Protein AF-A0A6I6JH44-F1 (afdb_monomer_lite)

pLDDT: mean 95.99, std 3.85, range [69.62, 98.44]

Foldseek 3Di:
DDLVVVVVVVPVQWADDPPDQKTWGDPQKWKDFPNDDIDDRWIWHSDPQWIWTWDDDPNDIDIDIDGSVPGPDMDIDGDDD

Radius of gyration: 12.01 Å; chains: 1; bounding box: 31×27×29 Å

Organism: NCBI:txid2678688

Sequence (81 aa):
MNKATLEKVFEYASKPVQGTMSRKLRKDIKIQVNEGEVYADATLFLGEEFVRVTCVADGASVNTYYDWERIASVRTIGPVE

Secondary structure (DSSP, 8-state):
--HHHHHHHHHHHEEEPTTSSEEEEPTT-EEEETT--EE-S-EEEE-SSEEEEEEEETTEEEEEEEEGGG---EEEE----

Structure (mmCIF, N/CA/C/O backbone):
data_AF-A0A6I6JH44-F1
#
_entry.id   AF-A0A6I6JH44-F1
#
loop_
_atom_site.group_PDB
_atom_site.id
_atom_site.type_symbol
_atom_site.label_atom_id
_atom_site.label_alt_id
_atom_site.label_comp_id
_atom_site.label_asym_id
_atom_site.label_entity_id
_atom_site.label_seq_id
_atom_site.pdbx_PDB_ins_code
_atom_site.Cartn_x
_atom_site.Cartn_y
_atom_site.Cartn_z
_atom_site.occupancy
_atom_site.B_iso_or_equiv
_atom_site.auth_seq_id
_atom_site.auth_comp_id
_atom_site.auth_asym_id
_atom_site.auth_atom_id
_atom_site.pdbx_PDB_model_num
ATOM 1 N N . MET A 1 1 ? -0.349 0.639 -14.483 1.00 81.56 1 MET A N 1
ATOM 2 C CA . MET A 1 1 ? -0.487 2.112 -14.304 1.00 81.56 1 MET A CA 1
ATOM 3 C C . MET A 1 1 ? 0.903 2.744 -14.187 1.00 81.56 1 MET A C 1
ATOM 5 O O . MET A 1 1 ? 1.853 2.004 -13.991 1.00 81.56 1 MET A O 1
ATOM 9 N N . ASN A 1 2 ? 1.068 4.069 -14.306 1.00 93.50 2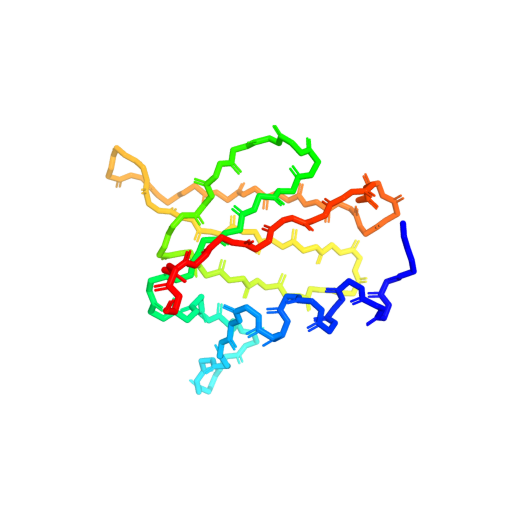 ASN A N 1
ATOM 10 C CA . ASN A 1 2 ? 2.381 4.694 -14.071 1.00 93.50 2 ASN A CA 1
ATOM 11 C C . ASN A 1 2 ? 2.765 4.609 -12.576 1.00 93.50 2 ASN A C 1
ATOM 13 O O . ASN A 1 2 ? 1.946 4.950 -11.720 1.00 93.50 2 ASN A O 1
ATOM 17 N N . LYS A 1 3 ? 4.000 4.180 -12.269 1.00 95.75 3 LYS A N 1
ATOM 18 C CA . LYS A 1 3 ? 4.505 4.008 -10.893 1.00 95.75 3 LYS A CA 1
ATOM 19 C C . LYS A 1 3 ? 4.351 5.269 -10.040 1.00 95.75 3 LYS A C 1
ATOM 21 O O . LYS A 1 3 ? 3.808 5.183 -8.945 1.00 95.75 3 LYS A O 1
ATOM 26 N N . ALA A 1 4 ? 4.732 6.439 -10.554 1.00 96.38 4 ALA A N 1
ATOM 27 C CA . ALA A 1 4 ? 4.646 7.692 -9.802 1.00 96.38 4 ALA A CA 1
ATOM 28 C C . ALA A 1 4 ? 3.194 8.038 -9.426 1.00 96.38 4 ALA A C 1
ATOM 30 O O . ALA A 1 4 ? 2.926 8.572 -8.350 1.00 96.38 4 ALA A O 1
ATOM 31 N N . THR A 1 5 ? 2.226 7.694 -10.282 1.00 96.12 5 THR A N 1
ATOM 32 C CA . THR A 1 5 ? 0.798 7.829 -9.957 1.00 96.12 5 THR A CA 1
ATOM 33 C C . THR A 1 5 ? 0.392 6.878 -8.834 1.00 96.12 5 THR A C 1
ATOM 3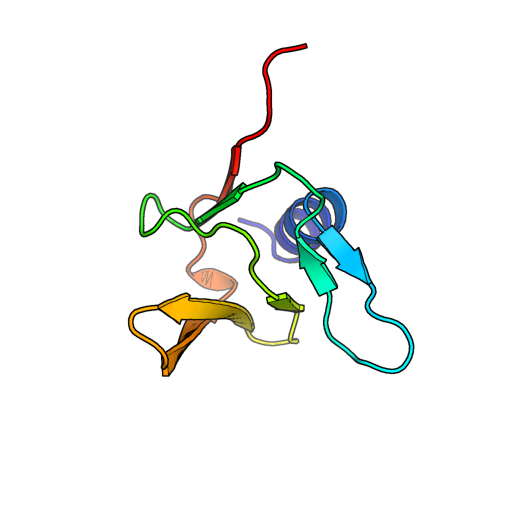5 O O . THR A 1 5 ? -0.287 7.295 -7.899 1.00 96.12 5 THR A O 1
ATOM 38 N N . LEU A 1 6 ? 0.816 5.614 -8.897 1.00 97.44 6 LEU A N 1
ATOM 39 C CA . LEU A 1 6 ? 0.516 4.621 -7.863 1.00 97.44 6 LEU A CA 1
ATOM 40 C C . LEU A 1 6 ? 1.122 5.000 -6.509 1.00 97.44 6 LEU A C 1
ATOM 42 O O . LEU A 1 6 ? 0.432 4.924 -5.495 1.00 97.44 6 LEU A O 1
ATOM 46 N N . GLU A 1 7 ? 2.369 5.471 -6.488 1.00 97.56 7 GLU A N 1
ATOM 47 C CA . GLU A 1 7 ? 3.016 5.983 -5.277 1.00 97.56 7 GLU A CA 1
ATOM 48 C C . GLU A 1 7 ? 2.166 7.078 -4.631 1.00 97.56 7 GLU A C 1
ATOM 50 O O . GLU A 1 7 ? 1.877 6.995 -3.440 1.00 97.56 7 GLU A O 1
ATOM 55 N N . LYS A 1 8 ? 1.659 8.041 -5.413 1.00 97.19 8 LYS A N 1
ATOM 56 C CA . LYS A 1 8 ? 0.775 9.099 -4.897 1.00 97.19 8 LYS A CA 1
ATOM 57 C C . LYS A 1 8 ? -0.526 8.553 -4.313 1.00 97.19 8 LYS A C 1
ATOM 59 O O . LYS A 1 8 ? -0.965 9.034 -3.269 1.00 97.19 8 LYS A O 1
ATOM 64 N N . VAL A 1 9 ? -1.125 7.536 -4.937 1.00 97.56 9 VAL A N 1
ATOM 65 C CA . VAL A 1 9 ? -2.330 6.873 -4.407 1.00 97.56 9 VAL A CA 1
ATOM 66 C C . VAL A 1 9 ? -2.038 6.236 -3.045 1.00 97.56 9 VAL A C 1
ATOM 68 O O . VAL A 1 9 ? -2.758 6.490 -2.075 1.00 97.56 9 VAL A O 1
ATOM 71 N N . PHE A 1 10 ? -0.954 5.464 -2.932 1.00 98.06 10 PHE A N 1
ATOM 72 C CA . PHE A 1 10 ? -0.561 4.848 -1.662 1.00 98.06 10 PHE A CA 1
ATOM 73 C C . PHE A 1 10 ? -0.156 5.886 -0.610 1.00 98.06 10 PHE A C 1
ATOM 75 O O . PHE A 1 10 ? -0.484 5.733 0.568 1.00 98.06 10 PHE A O 1
ATOM 82 N N . GLU A 1 11 ? 0.516 6.967 -1.004 1.00 97.25 11 GLU A N 1
ATOM 83 C CA . GLU A 1 11 ? 0.862 8.084 -0.125 1.00 97.25 11 GLU A CA 1
ATOM 84 C C . GLU A 1 11 ? -0.375 8.793 0.426 1.00 97.25 11 GLU A C 1
ATOM 86 O O . GLU A 1 11 ? -0.380 9.146 1.606 1.00 97.25 11 GLU A O 1
ATOM 91 N N . TYR A 1 12 ? -1.417 8.975 -0.392 1.00 96.00 12 TYR A N 1
ATOM 92 C CA . TYR A 1 12 ? -2.678 9.583 0.027 1.00 96.00 12 TYR A CA 1
ATOM 93 C C . TYR A 1 12 ? -3.427 8.690 1.021 1.00 96.00 12 TYR A C 1
ATOM 95 O O . TYR A 1 12 ? -3.879 9.168 2.061 1.00 96.00 12 TYR A O 1
ATOM 103 N N . ALA A 1 13 ? -3.473 7.379 0.768 1.00 97.69 13 ALA A N 1
ATOM 104 C CA . ALA A 1 13 ? -4.118 6.399 1.645 1.00 97.69 13 ALA A CA 1
ATOM 105 C C . ALA A 1 13 ? -3.386 6.176 2.985 1.00 97.69 13 ALA A C 1
ATOM 107 O O . ALA A 1 13 ? -3.933 5.559 3.901 1.00 97.69 13 ALA A O 1
ATOM 108 N N . SER A 1 14 ? -2.150 6.665 3.123 1.00 98.12 14 SER A N 1
ATOM 109 C CA . SER A 1 14 ? -1.270 6.368 4.255 1.00 98.12 14 SER A CA 1
ATOM 110 C C . SER A 1 14 ? -0.615 7.611 4.863 1.00 98.12 14 SER A C 1
ATOM 112 O O . SER A 1 14 ? -0.786 8.746 4.415 1.00 98.12 14 SER A O 1
ATOM 114 N N . LYS A 1 15 ? 0.131 7.398 5.945 1.00 97.44 15 LYS A N 1
ATOM 115 C CA . LYS A 1 15 ? 0.955 8.400 6.626 1.00 97.44 15 LYS A CA 1
ATOM 116 C C . LYS A 1 15 ? 2.333 7.801 6.922 1.00 97.44 15 LYS A C 1
ATOM 118 O O . LYS A 1 15 ? 2.400 6.622 7.270 1.00 97.44 15 LYS A O 1
ATOM 123 N N . PRO A 1 16 ? 3.423 8.573 6.780 1.00 96.88 16 PRO A N 1
ATOM 124 C CA . PRO A 1 16 ? 4.766 8.082 7.074 1.00 96.88 16 PRO A CA 1
ATOM 125 C C . PRO A 1 16 ? 4.890 7.681 8.549 1.00 96.88 16 PRO A C 1
ATOM 127 O O . PRO A 1 16 ? 4.299 8.319 9.423 1.00 96.88 16 PRO A O 1
ATOM 130 N N . VAL A 1 17 ? 5.665 6.633 8.824 1.00 95.25 17 VAL A N 1
ATOM 131 C CA . VAL A 1 17 ? 6.023 6.222 10.187 1.00 95.25 17 VAL A CA 1
ATOM 132 C C . VAL A 1 17 ? 7.412 6.774 10.499 1.00 95.25 17 VAL A C 1
ATOM 134 O O . VAL A 1 17 ? 8.387 6.428 9.830 1.00 95.25 17 VAL A O 1
ATOM 137 N N . GLN A 1 18 ? 7.491 7.658 11.497 1.00 92.19 18 GLN A N 1
ATOM 138 C CA . GLN A 1 18 ? 8.710 8.394 11.840 1.00 92.19 18 GLN A CA 1
ATOM 139 C C . GLN A 1 18 ? 9.887 7.445 12.113 1.00 92.19 18 GLN A C 1
ATOM 141 O O . GLN A 1 18 ? 9.754 6.478 12.858 1.00 92.19 18 GLN A O 1
ATOM 146 N N . GLY A 1 19 ? 11.039 7.735 11.500 1.00 91.12 19 GLY A N 1
ATOM 147 C CA . GLY A 1 19 ? 12.256 6.930 11.648 1.00 91.12 19 GLY A CA 1
ATOM 148 C C . GLY A 1 19 ? 12.285 5.641 10.819 1.00 91.12 19 GLY A C 1
ATOM 149 O O . GLY A 1 19 ? 13.176 4.824 11.019 1.00 91.12 19 GLY A O 1
ATOM 150 N N . THR A 1 20 ? 11.339 5.440 9.894 1.00 91.94 20 THR A N 1
ATOM 151 C CA . THR A 1 20 ? 11.292 4.248 9.032 1.00 91.94 20 THR A CA 1
ATOM 152 C C . THR A 1 20 ? 11.018 4.612 7.570 1.00 91.94 20 THR A C 1
ATOM 154 O O . THR A 1 20 ? 10.512 5.691 7.272 1.00 91.94 20 THR A O 1
ATOM 157 N N . MET A 1 21 ? 11.273 3.668 6.659 1.00 91.06 21 MET A N 1
ATOM 158 C CA . MET A 1 21 ? 10.857 3.749 5.246 1.00 91.06 21 MET A CA 1
ATOM 159 C C . MET A 1 21 ? 9.400 3.306 5.021 1.00 91.06 21 MET A C 1
ATOM 161 O O . MET A 1 21 ? 8.955 3.141 3.887 1.00 91.06 21 MET A O 1
ATOM 165 N N . SER A 1 22 ? 8.665 3.038 6.100 1.00 96.00 22 SER A N 1
ATOM 166 C CA . SER A 1 22 ? 7.310 2.501 6.040 1.00 96.00 22 SER A CA 1
ATOM 167 C C . SER A 1 22 ? 6.261 3.588 6.244 1.00 96.00 22 SER A C 1
ATOM 169 O O . SER A 1 22 ? 6.505 4.659 6.805 1.00 96.00 22 SER A O 1
ATOM 171 N N . ARG A 1 23 ? 5.047 3.289 5.799 1.00 97.69 23 ARG A N 1
ATOM 172 C CA . ARG A 1 23 ? 3.865 4.133 5.946 1.00 97.69 23 ARG A CA 1
ATOM 173 C C . ARG A 1 23 ? 2.754 3.301 6.558 1.00 97.69 23 ARG A C 1
ATOM 175 O O . ARG A 1 23 ? 2.599 2.147 6.193 1.00 97.69 23 ARG A O 1
ATOM 182 N N . LYS A 1 24 ? 1.954 3.855 7.459 1.00 97.94 24 LYS A N 1
ATOM 183 C CA . LYS A 1 24 ? 0.767 3.170 7.984 1.00 97.94 24 LYS A CA 1
ATOM 184 C C . LYS A 1 24 ? -0.472 3.701 7.284 1.00 97.94 24 LYS A C 1
ATOM 186 O O . LYS A 1 24 ? -0.549 4.909 7.046 1.00 97.94 24 LYS A O 1
ATOM 191 N N . LEU A 1 25 ? -1.429 2.835 6.954 1.00 98.00 25 LEU A N 1
ATOM 192 C CA . LEU A 1 25 ? -2.718 3.292 6.434 1.00 98.00 25 LEU A CA 1
ATOM 193 C C . LEU A 1 25 ? -3.339 4.340 7.368 1.00 98.00 25 LEU A C 1
ATOM 195 O O . LEU A 1 25 ? -3.144 4.333 8.591 1.00 98.00 25 LEU A O 1
ATOM 199 N N . ARG A 1 26 ? -4.049 5.303 6.776 1.00 96.94 26 ARG A N 1
ATOM 200 C CA . ARG A 1 26 ? -4.832 6.264 7.554 1.00 96.94 26 ARG A CA 1
ATOM 201 C C . ARG A 1 26 ? -5.927 5.525 8.321 1.00 96.94 26 ARG A C 1
ATOM 203 O O . ARG A 1 26 ? -6.349 4.441 7.935 1.00 96.94 26 ARG A O 1
ATOM 210 N N . LYS A 1 27 ? -6.364 6.128 9.430 1.00 94.88 27 LYS A N 1
ATOM 211 C CA . LYS A 1 27 ? -7.452 5.568 10.235 1.00 94.88 27 LYS A CA 1
ATOM 212 C C . LYS A 1 27 ? -8.686 5.420 9.339 1.00 94.88 27 LYS A C 1
ATOM 214 O O . LYS A 1 27 ? -8.959 6.334 8.566 1.00 94.88 27 LYS A O 1
ATOM 219 N N . ASP A 1 28 ? -9.363 4.280 9.439 1.00 95.06 28 ASP A N 1
ATOM 220 C CA . ASP A 1 28 ? -10.585 3.945 8.696 1.00 95.06 28 ASP A CA 1
ATOM 221 C C . ASP A 1 28 ? -10.420 3.884 7.164 1.00 95.06 28 ASP A C 1
ATOM 223 O O . ASP A 1 28 ? -11.405 3.741 6.441 1.00 95.06 28 ASP A O 1
ATOM 227 N N . ILE A 1 29 ? -9.178 3.925 6.662 1.00 97.69 29 ILE A N 1
ATOM 228 C CA . ILE A 1 29 ? -8.860 3.712 5.251 1.00 97.69 29 ILE A CA 1
ATOM 229 C C . ILE A 1 29 ? -8.364 2.285 5.046 1.00 97.69 29 ILE A C 1
ATOM 231 O O . ILE A 1 29 ? -7.463 1.807 5.737 1.00 97.69 29 ILE A O 1
ATOM 235 N N . LYS A 1 30 ? -8.931 1.627 4.038 1.00 98.12 30 LYS A N 1
ATOM 236 C CA . LYS A 1 30 ? -8.499 0.327 3.526 1.00 98.12 30 LYS A CA 1
ATOM 237 C C . LYS A 1 30 ? -7.991 0.483 2.102 1.00 98.12 30 LYS A C 1
ATOM 239 O O . LYS A 1 30 ? -8.372 1.424 1.398 1.00 98.12 30 LYS A O 1
ATOM 244 N N . ILE A 1 31 ? -7.161 -0.457 1.671 1.00 98.25 31 ILE A N 1
ATOM 245 C CA . ILE A 1 31 ? -6.718 -0.549 0.279 1.00 98.25 31 ILE A CA 1
ATOM 246 C C . ILE A 1 31 ? -7.019 -1.926 -0.294 1.00 98.25 31 ILE A C 1
ATOM 248 O O . ILE A 1 31 ? -7.071 -2.915 0.430 1.00 98.25 31 ILE A O 1
ATOM 252 N N . GLN A 1 32 ? -7.170 -1.988 -1.606 1.00 98.38 32 GLN A N 1
ATOM 253 C CA . GLN A 1 32 ? -7.236 -3.225 -2.369 1.00 98.38 32 GLN A CA 1
ATOM 254 C C . GLN A 1 32 ? -6.418 -3.030 -3.640 1.00 98.38 32 GLN A C 1
ATOM 256 O O . GLN A 1 32 ? -6.525 -1.984 -4.283 1.00 98.38 32 GLN A O 1
ATOM 261 N N . VAL A 1 33 ? -5.602 -4.018 -3.993 1.00 98.12 33 VAL A N 1
ATOM 262 C CA . VAL A 1 33 ? -4.754 -3.992 -5.193 1.00 98.12 33 VAL A CA 1
ATOM 263 C C . VAL A 1 33 ? -5.223 -5.098 -6.132 1.00 98.12 33 VAL A C 1
ATOM 265 O O . VAL A 1 33 ? -5.427 -6.221 -5.674 1.00 98.12 33 VAL A O 1
ATOM 268 N N . ASN A 1 34 ? -5.411 -4.782 -7.418 1.00 96.88 34 ASN A N 1
ATOM 269 C CA . ASN A 1 34 ? -5.838 -5.726 -8.464 1.00 96.88 34 ASN A CA 1
ATOM 270 C C . ASN A 1 34 ? -7.052 -6.584 -8.063 1.00 96.88 34 ASN A C 1
ATOM 272 O O . ASN A 1 34 ? -7.036 -7.804 -8.219 1.00 96.88 34 ASN A O 1
ATOM 276 N N . GLU A 1 35 ? -8.061 -5.953 -7.450 1.00 95.81 35 GLU A N 1
ATOM 277 C CA . GLU A 1 35 ? -9.288 -6.621 -6.990 1.00 95.81 35 GLU A CA 1
ATOM 278 C C . GLU A 1 35 ? -9.051 -7.804 -6.020 1.00 95.81 35 GLU A C 1
ATOM 280 O O . GLU A 1 35 ? -9.960 -8.596 -5.777 1.00 95.81 35 GLU A O 1
ATOM 285 N N . GLY A 1 36 ? -7.855 -7.902 -5.427 1.00 95.50 36 GLY A N 1
ATOM 286 C CA . GLY A 1 36 ? -7.465 -8.955 -4.495 1.00 95.50 36 GLY A CA 1
ATOM 287 C C . GLY A 1 36 ? -7.981 -8.726 -3.075 1.00 95.50 36 GLY A C 1
ATOM 288 O O . GLY A 1 36 ? -9.093 -8.245 -2.856 1.00 95.50 36 GLY A O 1
ATOM 289 N N . GLU A 1 37 ? -7.167 -9.068 -2.081 1.00 95.62 37 GLU A N 1
ATOM 290 C CA . GLU A 1 37 ? -7.525 -8.894 -0.673 1.00 95.62 37 GLU A CA 1
ATOM 291 C C . GLU A 1 37 ? -7.724 -7.412 -0.303 1.00 95.62 37 GLU A C 1
ATOM 293 O O . GLU A 1 37 ? -7.021 -6.519 -0.788 1.00 95.62 37 GLU A O 1
ATOM 298 N N . VAL A 1 38 ? -8.701 -7.146 0.571 1.00 97.81 38 VAL A N 1
ATOM 299 C CA . VAL A 1 38 ? -8.911 -5.821 1.161 1.00 97.81 38 VAL A CA 1
ATOM 300 C C . VAL A 1 38 ? -8.101 -5.723 2.447 1.00 97.81 38 VAL A C 1
ATOM 302 O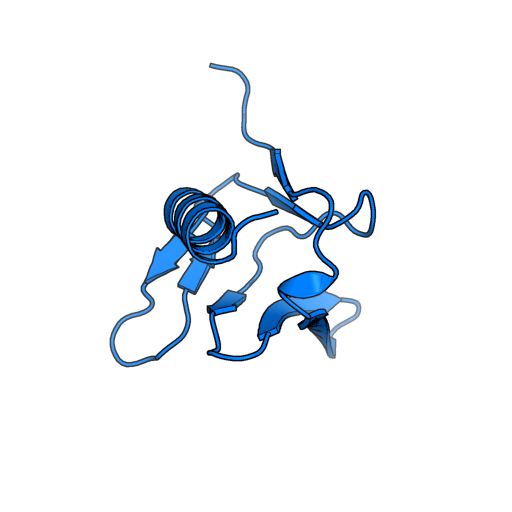 O . VAL A 1 38 ? -8.442 -6.336 3.456 1.00 97.81 38 VAL A O 1
ATOM 305 N N . TYR A 1 39 ? -7.070 -4.888 2.433 1.00 97.62 39 TYR A N 1
ATOM 306 C CA . TYR A 1 39 ? -6.193 -4.678 3.576 1.00 97.62 39 TYR A CA 1
ATOM 307 C C . TYR A 1 39 ? -6.694 -3.532 4.454 1.00 97.62 39 TYR A C 1
ATOM 309 O O . TYR A 1 39 ? -6.815 -2.389 4.001 1.00 97.62 39 TYR A O 1
ATOM 317 N N . ALA A 1 40 ? -6.929 -3.836 5.729 1.00 95.56 40 ALA A N 1
ATOM 318 C CA . ALA A 1 40 ? -7.169 -2.871 6.799 1.00 95.56 40 ALA A CA 1
ATOM 319 C C . ALA A 1 40 ? -5.968 -2.836 7.759 1.00 95.56 40 ALA A C 1
ATOM 321 O O . ALA A 1 40 ? -5.215 -3.804 7.842 1.00 95.56 40 ALA A O 1
ATOM 322 N N . ASP A 1 41 ? -5.769 -1.707 8.448 1.00 95.31 41 ASP A N 1
ATOM 323 C CA . ASP A 1 41 ? -4.713 -1.513 9.461 1.00 95.31 41 ASP A CA 1
ATOM 324 C C . ASP A 1 41 ? -3.286 -1.891 9.015 1.00 95.31 41 ASP A C 1
ATOM 326 O O . ASP A 1 41 ? -2.398 -2.158 9.830 1.00 95.31 41 ASP A O 1
ATOM 330 N N . ALA A 1 42 ? -3.043 -1.869 7.705 1.00 97.38 42 ALA A N 1
ATOM 331 C CA . ALA A 1 42 ? -1.802 -2.333 7.118 1.00 97.38 42 ALA A CA 1
ATOM 332 C C . ALA A 1 42 ? -0.675 -1.293 7.191 1.00 97.38 42 ALA A C 1
ATOM 334 O O . ALA A 1 42 ? -0.883 -0.073 7.226 1.00 97.38 42 ALA A O 1
ATOM 335 N N . THR A 1 43 ? 0.549 -1.809 7.156 1.00 98.06 43 THR A N 1
ATOM 336 C CA . THR A 1 43 ? 1.769 -1.040 6.913 1.00 98.06 43 THR A CA 1
ATOM 337 C C . THR A 1 43 ? 2.211 -1.253 5.472 1.00 98.06 43 THR A C 1
ATOM 339 O O . THR A 1 43 ? 2.211 -2.372 4.972 1.00 98.06 43 THR A O 1
ATOM 342 N N . LEU A 1 44 ? 2.593 -0.177 4.801 1.00 98.44 44 LEU A N 1
ATOM 343 C CA . LEU A 1 44 ? 3.078 -0.157 3.433 1.00 98.44 44 LEU A CA 1
ATOM 344 C C . LEU A 1 44 ? 4.572 0.146 3.421 1.00 98.44 44 LEU A C 1
ATOM 346 O O . LEU A 1 44 ? 5.039 1.036 4.135 1.00 98.44 44 LEU A O 1
ATOM 350 N N . PHE A 1 45 ? 5.302 -0.534 2.551 1.00 98.12 45 PHE A N 1
ATOM 351 C CA . PHE A 1 45 ? 6.641 -0.139 2.134 1.00 98.12 45 PHE A CA 1
ATOM 352 C C . PHE A 1 45 ? 6.607 0.116 0.629 1.00 98.12 45 PHE A C 1
ATOM 354 O O . PHE A 1 45 ? 6.260 -0.784 -0.135 1.00 98.12 45 PHE A O 1
ATOM 361 N N . LEU A 1 46 ? 6.918 1.349 0.223 1.00 97.56 46 LEU A N 1
ATOM 362 C CA . LEU A 1 46 ? 6.985 1.745 -1.183 1.00 97.56 46 LEU A CA 1
ATOM 363 C C . LEU A 1 46 ? 8.449 1.631 -1.615 1.00 97.56 46 LEU A C 1
ATOM 365 O O . LEU A 1 46 ? 9.233 2.557 -1.417 1.00 97.56 46 LEU A O 1
ATOM 369 N N . GLY A 1 47 ? 8.831 0.447 -2.084 1.00 96.31 47 GLY A N 1
ATOM 370 C CA . GLY A 1 47 ? 10.168 0.183 -2.596 1.00 96.31 47 GLY A CA 1
ATOM 371 C C . GLY A 1 47 ? 10.322 0.654 -4.036 1.00 96.31 47 GLY A C 1
ATOM 372 O O . GLY A 1 47 ? 9.354 1.012 -4.707 1.00 96.31 47 GLY A O 1
ATOM 373 N N . GLU A 1 48 ? 11.552 0.615 -4.537 1.00 96.00 48 GLU A N 1
ATOM 374 C CA . GLU A 1 48 ? 11.828 0.995 -5.921 1.00 96.00 48 GLU A CA 1
ATOM 375 C C . GLU A 1 48 ? 11.169 0.033 -6.923 1.00 96.00 48 GLU A C 1
ATOM 377 O O . GLU A 1 48 ? 10.487 0.485 -7.836 1.00 96.00 48 GLU A O 1
ATOM 382 N N . GLU A 1 49 ? 11.274 -1.274 -6.695 1.00 96.38 49 GLU A N 1
ATOM 383 C CA . GLU A 1 49 ? 10.769 -2.305 -7.619 1.00 96.38 49 GLU A CA 1
ATOM 384 C C . GLU A 1 49 ? 9.363 -2.812 -7.262 1.00 96.38 49 GLU A C 1
ATOM 386 O O . GLU A 1 49 ? 8.629 -3.319 -8.107 1.00 96.38 49 GLU A O 1
ATOM 391 N N . PHE A 1 50 ? 8.955 -2.674 -6.000 1.00 97.38 50 PHE A N 1
ATOM 392 C CA . PHE A 1 50 ? 7.698 -3.237 -5.514 1.00 97.38 50 PHE A CA 1
ATOM 393 C C . PHE A 1 50 ? 7.066 -2.399 -4.407 1.00 97.38 50 PHE A C 1
ATOM 395 O O . PHE A 1 50 ? 7.743 -1.681 -3.667 1.00 97.38 50 PHE A O 1
ATOM 402 N N . VAL A 1 51 ? 5.766 -2.597 -4.208 1.00 98.00 51 VAL A N 1
ATOM 403 C CA . VAL A 1 51 ? 5.078 -2.251 -2.962 1.00 98.00 51 VAL A CA 1
ATOM 404 C C . VAL A 1 51 ? 4.863 -3.501 -2.126 1.00 98.00 51 VAL A C 1
ATOM 406 O O . VAL A 1 51 ? 4.431 -4.541 -2.622 1.00 98.00 51 VAL A O 1
ATOM 409 N N . ARG A 1 52 ? 5.156 -3.402 -0.830 1.00 98.38 52 ARG A N 1
ATOM 410 C CA . ARG A 1 52 ? 4.803 -4.433 0.145 1.00 98.38 52 ARG A CA 1
ATOM 411 C C . ARG A 1 52 ? 3.689 -3.934 1.043 1.00 98.38 52 ARG A C 1
ATOM 413 O O . ARG A 1 52 ? 3.803 -2.853 1.619 1.00 98.38 52 ARG A O 1
ATOM 420 N N . VAL A 1 53 ? 2.661 -4.757 1.199 1.00 98.38 53 VAL A N 1
ATOM 421 C CA . VAL A 1 53 ? 1.572 -4.568 2.154 1.00 98.38 53 VAL A CA 1
ATOM 422 C C . VAL A 1 53 ? 1.739 -5.588 3.273 1.00 98.38 53 VAL A C 1
ATOM 424 O O . VAL A 1 53 ? 1.757 -6.792 3.023 1.00 98.38 53 VAL A O 1
ATOM 427 N N . THR A 1 54 ? 1.883 -5.103 4.500 1.00 98.12 54 THR A N 1
ATOM 428 C CA . THR A 1 54 ? 2.026 -5.921 5.705 1.00 98.12 54 THR A CA 1
ATOM 429 C C . THR A 1 54 ? 0.782 -5.771 6.575 1.00 98.12 54 THR A C 1
ATOM 431 O O . THR A 1 54 ? 0.462 -4.659 7.000 1.00 98.12 54 THR A O 1
ATOM 434 N N . CYS A 1 55 ? 0.108 -6.877 6.877 1.00 95.81 55 CYS A N 1
ATOM 435 C CA . CYS A 1 55 ? -1.029 -6.952 7.798 1.00 95.81 55 CYS A CA 1
ATOM 436 C C . CYS A 1 55 ? -0.806 -8.060 8.842 1.00 95.81 55 CYS A C 1
ATOM 438 O O . CYS A 1 55 ? 0.154 -8.827 8.758 1.00 95.81 55 CYS A O 1
ATOM 440 N N . VAL A 1 56 ? -1.673 -8.120 9.853 1.00 94.94 56 VAL A N 1
ATOM 441 C CA . VAL A 1 56 ? -1.718 -9.236 10.806 1.00 94.94 56 VAL A CA 1
ATOM 442 C C . VAL A 1 56 ? -2.967 -10.054 10.511 1.00 94.94 56 VAL A C 1
ATOM 444 O O . VAL A 1 56 ? -4.064 -9.502 10.516 1.00 94.94 56 VAL A O 1
ATOM 447 N N . ALA A 1 57 ? -2.797 -11.351 10.283 1.00 92.25 57 ALA A N 1
ATOM 448 C CA . ALA A 1 57 ? -3.885 -12.308 10.117 1.00 92.25 57 ALA A CA 1
ATOM 449 C C . ALA A 1 57 ? -3.557 -13.564 10.930 1.00 92.25 57 ALA A C 1
ATOM 451 O O . ALA A 1 57 ? -2.419 -14.028 10.911 1.00 92.25 57 ALA A O 1
ATOM 452 N N . ASP A 1 58 ? -4.525 -14.066 11.700 1.00 93.88 58 ASP A N 1
ATOM 453 C CA . ASP A 1 58 ? -4.388 -15.276 12.528 1.00 93.88 58 ASP A CA 1
ATOM 454 C C . ASP A 1 58 ? -3.148 -15.288 13.447 1.00 93.88 58 ASP A C 1
ATOM 456 O O . ASP A 1 58 ? -2.483 -16.303 13.640 1.00 93.88 58 ASP A O 1
ATOM 460 N N . GLY A 1 59 ? -2.805 -14.124 14.012 1.00 94.31 59 GLY A N 1
ATOM 461 C CA . GLY A 1 59 ? -1.635 -13.956 14.884 1.00 94.31 59 GLY A CA 1
ATOM 462 C C . GLY A 1 59 ? -0.284 -13.952 14.157 1.00 94.31 59 GLY A C 1
ATOM 463 O O . GLY A 1 59 ? 0.751 -13.797 14.805 1.00 94.31 59 GLY A O 1
ATOM 464 N N . ALA A 1 60 ? -0.274 -14.067 12.828 1.00 96.12 60 ALA A N 1
ATOM 465 C CA . ALA A 1 60 ? 0.916 -14.005 11.993 1.00 96.12 60 ALA A CA 1
ATOM 466 C C . ALA A 1 60 ? 1.028 -12.662 11.259 1.00 96.12 60 ALA A C 1
ATOM 468 O O . ALA A 1 60 ? 0.035 -12.039 10.883 1.00 96.12 60 ALA A O 1
ATOM 469 N N . SER A 1 61 ? 2.266 -12.224 11.023 1.00 96.31 61 SER A N 1
ATOM 470 C CA . SER A 1 61 ? 2.553 -11.106 10.120 1.00 96.31 61 SER A CA 1
ATOM 471 C C . SER A 1 61 ? 2.531 -11.608 8.678 1.00 96.31 61 SER A C 1
ATOM 473 O O . SER A 1 61 ? 3.371 -12.419 8.285 1.00 96.31 61 SER A O 1
ATOM 475 N N . VAL A 1 62 ? 1.576 -11.123 7.890 1.00 97.62 62 VAL A N 1
ATOM 476 C CA . VAL A 1 62 ? 1.410 -11.476 6.479 1.00 97.62 62 VAL A CA 1
ATOM 477 C C . VAL A 1 62 ? 1.954 -10.344 5.621 1.00 97.62 62 VAL A C 1
ATOM 479 O O . VAL A 1 62 ? 1.657 -9.174 5.847 1.00 97.62 62 VAL A O 1
ATOM 482 N N . ASN A 1 63 ? 2.774 -10.693 4.632 1.00 98.00 63 ASN A N 1
ATOM 483 C CA . ASN A 1 63 ? 3.420 -9.743 3.735 1.00 98.00 63 ASN A CA 1
ATOM 484 C C . ASN A 1 63 ? 3.064 -10.093 2.294 1.00 98.00 63 ASN A C 1
ATOM 486 O O . ASN A 1 63 ? 3.485 -11.134 1.796 1.00 98.00 63 ASN A O 1
ATOM 490 N N . THR A 1 64 ? 2.337 -9.206 1.624 1.00 98.25 64 THR A N 1
ATOM 491 C CA . THR A 1 64 ? 2.024 -9.344 0.200 1.00 98.25 64 THR A CA 1
ATOM 492 C C . THR A 1 64 ? 2.860 -8.360 -0.602 1.00 98.25 64 THR A C 1
ATOM 494 O O . THR A 1 64 ? 2.960 -7.189 -0.237 1.00 98.25 64 THR A O 1
ATOM 497 N N . TYR A 1 65 ? 3.471 -8.837 -1.683 1.00 98.12 65 TYR A N 1
ATOM 498 C CA . TYR A 1 65 ? 4.342 -8.053 -2.552 1.00 98.12 65 TYR A CA 1
ATOM 499 C C . TYR A 1 65 ? 3.674 -7.872 -3.908 1.00 98.12 65 TYR A C 1
ATOM 501 O O . TYR A 1 65 ? 3.207 -8.843 -4.502 1.00 98.12 65 TYR A O 1
ATOM 509 N N . TYR A 1 66 ? 3.668 -6.639 -4.399 1.00 98.06 66 TYR A N 1
ATOM 510 C CA . TYR A 1 66 ? 3.171 -6.302 -5.722 1.00 98.06 66 TYR A CA 1
ATOM 511 C C . TYR A 1 66 ? 4.271 -5.602 -6.507 1.00 98.06 66 TYR A C 1
ATOM 513 O O . TYR A 1 66 ? 4.799 -4.575 -6.080 1.00 98.06 66 TYR A O 1
ATOM 521 N N . ASP A 1 67 ? 4.589 -6.171 -7.660 1.00 98.00 67 ASP A N 1
ATOM 522 C CA . ASP A 1 67 ? 5.409 -5.542 -8.689 1.00 98.00 67 ASP A CA 1
ATOM 523 C C . ASP A 1 67 ? 4.664 -4.323 -9.251 1.00 98.00 67 ASP A C 1
ATOM 525 O O . ASP A 1 67 ? 3.496 -4.437 -9.639 1.00 98.00 67 ASP A O 1
ATOM 529 N N . TRP A 1 68 ? 5.331 -3.167 -9.293 1.00 97.31 68 TRP A N 1
ATOM 530 C CA . TRP A 1 68 ? 4.747 -1.924 -9.796 1.00 97.31 68 TRP A CA 1
ATOM 531 C C . TRP A 1 68 ? 4.181 -2.049 -11.210 1.00 97.31 68 TRP A C 1
ATOM 533 O O . TRP A 1 68 ? 3.117 -1.491 -11.495 1.00 97.31 68 TRP A O 1
ATOM 543 N N . GLU A 1 69 ? 4.852 -2.796 -12.087 1.00 96.56 69 GLU A N 1
ATOM 544 C CA . GLU A 1 69 ? 4.459 -2.954 -13.487 1.00 96.56 69 GLU A CA 1
ATOM 545 C C . GLU A 1 69 ? 3.181 -3.784 -13.637 1.00 96.56 69 GLU A C 1
ATOM 547 O O . GLU A 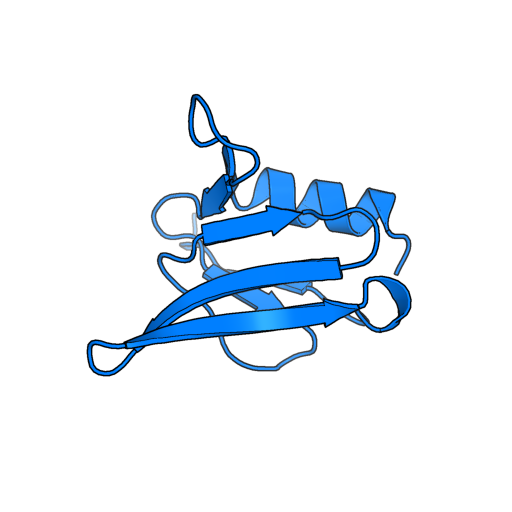1 69 ? 2.435 -3.631 -14.607 1.00 96.56 69 GLU A O 1
ATOM 552 N N . ARG A 1 70 ? 2.884 -4.630 -12.645 1.00 96.94 70 ARG A N 1
ATOM 553 C CA . ARG A 1 70 ? 1.729 -5.537 -12.646 1.00 96.94 70 ARG A CA 1
ATOM 554 C C . ARG A 1 70 ? 0.527 -4.999 -11.879 1.00 96.94 70 ARG A C 1
ATOM 556 O O . ARG A 1 70 ? -0.505 -5.670 -11.821 1.00 96.94 70 ARG A O 1
ATOM 563 N N . ILE A 1 71 ? 0.617 -3.800 -11.306 1.00 97.81 71 ILE A N 1
ATOM 564 C CA . ILE A 1 71 ? -0.541 -3.146 -10.692 1.00 97.81 71 ILE A CA 1
ATOM 565 C C . ILE A 1 71 ? -1.412 -2.530 -11.793 1.00 97.81 71 ILE A C 1
ATOM 567 O O . ILE A 1 71 ? -1.089 -1.503 -12.411 1.00 97.81 71 ILE A O 1
ATOM 571 N N . ALA A 1 72 ? -2.544 -3.186 -12.022 1.00 96.44 72 ALA A N 1
ATOM 572 C CA . ALA A 1 72 ? -3.600 -2.758 -12.920 1.00 96.44 72 ALA A CA 1
ATOM 573 C C . ALA A 1 72 ? -4.559 -1.779 -12.230 1.00 96.44 72 ALA A C 1
ATOM 575 O O . ALA A 1 72 ? -4.991 -0.819 -12.867 1.00 96.44 72 ALA A O 1
ATOM 576 N N . SER A 1 73 ? -4.851 -1.982 -10.939 1.00 96.88 73 SER A N 1
ATOM 577 C CA . SER A 1 73 ? -5.773 -1.137 -10.177 1.00 96.88 73 SER A CA 1
ATOM 578 C C . SER A 1 73 ? -5.406 -1.044 -8.692 1.00 96.88 73 SER A C 1
ATOM 580 O O . SER A 1 73 ? -4.851 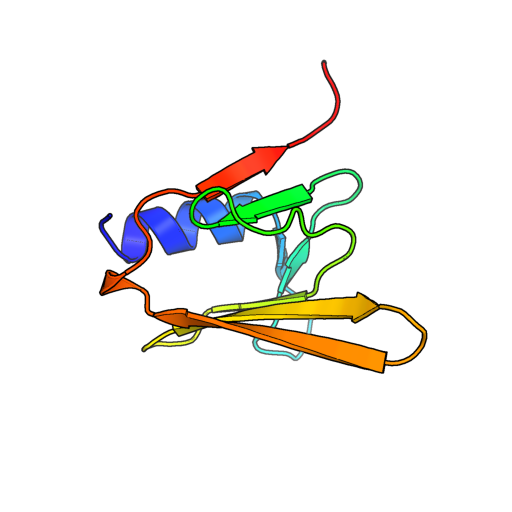-1.968 -8.092 1.00 96.88 73 SER A O 1
ATOM 582 N N . VAL A 1 74 ? -5.749 0.094 -8.082 1.00 97.81 74 VAL A N 1
ATOM 583 C CA . VAL A 1 74 ? -5.746 0.286 -6.627 1.00 97.81 74 VAL A CA 1
ATOM 584 C C . VAL A 1 74 ? -7.050 0.965 -6.237 1.00 97.81 74 VAL A C 1
ATOM 586 O O . VAL A 1 74 ? -7.400 2.006 -6.792 1.00 97.81 74 VAL A O 1
ATOM 589 N N . ARG A 1 75 ? -7.762 0.395 -5.266 1.00 97.50 75 ARG A N 1
ATOM 590 C CA . ARG A 1 75 ? -8.955 0.989 -4.657 1.00 97.50 75 ARG A CA 1
ATOM 591 C C . ARG A 1 75 ? -8.624 1.433 -3.242 1.00 97.50 75 ARG A C 1
ATOM 593 O O . ARG A 1 75 ? -8.096 0.648 -2.458 1.00 97.50 75 ARG A O 1
ATOM 600 N N . THR A 1 76 ? -8.971 2.668 -2.908 1.00 96.81 76 THR A N 1
ATOM 601 C CA . THR A 1 76 ? -9.048 3.137 -1.524 1.00 96.81 76 THR A CA 1
ATOM 602 C C . THR A 1 76 ? -10.501 3.066 -1.072 1.00 96.81 76 THR A C 1
ATOM 604 O O . THR A 1 76 ? -11.416 3.376 -1.833 1.00 96.81 76 THR A O 1
ATOM 607 N N . ILE A 1 77 ? -10.727 2.599 0.150 1.00 97.44 77 ILE A N 1
ATOM 608 C CA . ILE A 1 77 ? -12.066 2.456 0.726 1.00 97.44 77 ILE A CA 1
ATOM 609 C C . ILE A 1 77 ? -12.046 3.192 2.058 1.00 97.44 77 ILE A C 1
ATOM 611 O O . ILE A 1 77 ? -11.214 2.886 2.910 1.00 97.44 77 ILE A O 1
ATOM 615 N N . GLY A 1 78 ? -12.934 4.165 2.215 1.00 96.12 78 GLY A N 1
ATOM 616 C CA . GLY A 1 78 ? -13.079 4.967 3.424 1.00 96.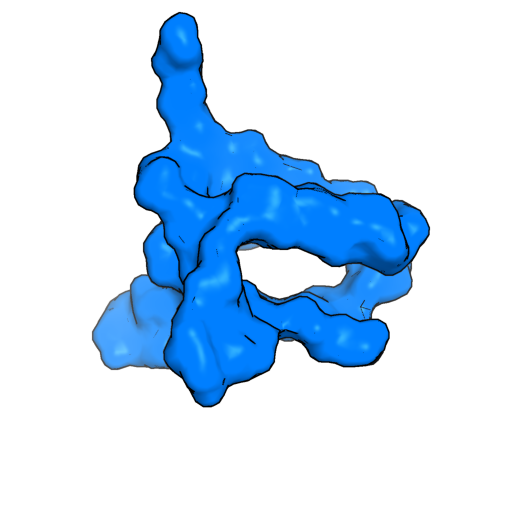12 78 GLY A CA 1
ATOM 617 C C . GLY A 1 78 ? -14.550 5.139 3.803 1.00 96.12 78 GLY A C 1
ATOM 618 O O . GLY A 1 78 ? -15.424 4.652 3.079 1.00 96.12 78 GLY A O 1
ATOM 619 N N . PRO A 1 79 ? -14.834 5.794 4.938 1.00 94.25 79 PRO A N 1
ATOM 620 C CA . PRO A 1 79 ? -16.199 6.133 5.324 1.00 94.25 79 PRO A CA 1
ATOM 621 C C . PRO A 1 79 ? -16.866 7.039 4.277 1.00 94.25 79 PRO A C 1
ATOM 623 O O . PRO A 1 79 ? -16.192 7.808 3.594 1.00 94.25 79 PRO A O 1
ATOM 626 N N . VAL A 1 80 ? -18.192 6.929 4.163 1.00 90.00 80 VAL A N 1
ATOM 627 C CA . VAL A 1 80 ? -19.014 7.884 3.405 1.00 90.00 80 VAL A CA 1
ATOM 628 C C . VAL A 1 80 ? -19.036 9.197 4.190 1.00 90.00 80 VAL A C 1
ATOM 630 O O . VAL A 1 80 ? -19.256 9.159 5.402 1.00 90.00 80 VAL A O 1
ATOM 633 N N . GLU A 1 81 ? -18.759 10.314 3.516 1.00 69.62 81 GLU A N 1
ATOM 634 C CA . GLU A 1 81 ? -18.886 11.667 4.084 1.00 69.62 81 GLU A CA 1
ATOM 635 C C . GLU A 1 81 ? -20.349 12.065 4.315 1.00 69.62 81 GLU A C 1
ATOM 637 O O . GLU A 1 81 ? -21.202 11.735 3.457 1.00 69.62 81 GLU A O 1
#